Protein AF-A0A2A4LEX8-F1 (afdb_monomer)

Radius of gyration: 15.52 Å; Cα contacts (8 Å, |Δi|>4): 61; chains: 1; bounding box: 34×27×45 Å

Sequence (74 aa):
MHSVNDGGPAFPGDQDSGCKGGGSEGMTLRDWFAGQALLGMTTNVNNTGACLTDFALFAYEQADAMIAARGQHD

Nearest PDB structures (foldseek):
  7z1l-assembly1_O  TM=7.702E-01  e=9.737E+00  Saccharomyces cerevisiae W303

pLDDT: mean 81.05, std 15.86, range [39.38, 96.94]

Structure (mmCIF, N/CA/C/O backbone):
data_AF-A0A2A4LEX8-F1
#
_entry.id   AF-A0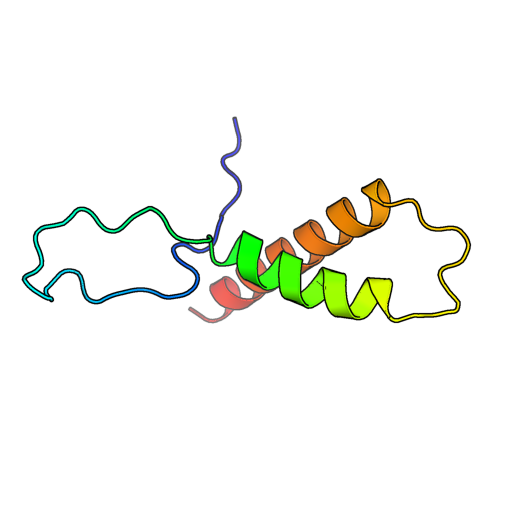A2A4LEX8-F1
#
loop_
_atom_site.group_PDB
_atom_site.id
_atom_site.type_symbol
_atom_site.label_atom_id
_atom_site.label_alt_id
_atom_site.label_comp_id
_atom_site.label_asym_id
_atom_site.label_entity_id
_atom_site.label_seq_id
_atom_site.pdbx_PDB_ins_code
_atom_site.Cartn_x
_atom_site.Cartn_y
_atom_site.Cartn_z
_atom_site.occupancy
_atom_site.B_iso_or_equiv
_atom_site.auth_seq_id
_atom_site.auth_comp_id
_atom_site.auth_asym_id
_atom_site.auth_atom_id
_atom_site.pdbx_PDB_model_num
ATOM 1 N N . MET A 1 1 ? -18.906 10.208 -7.807 1.00 39.38 1 MET A N 1
ATOM 2 C CA . MET A 1 1 ? -17.558 10.005 -7.243 1.00 39.38 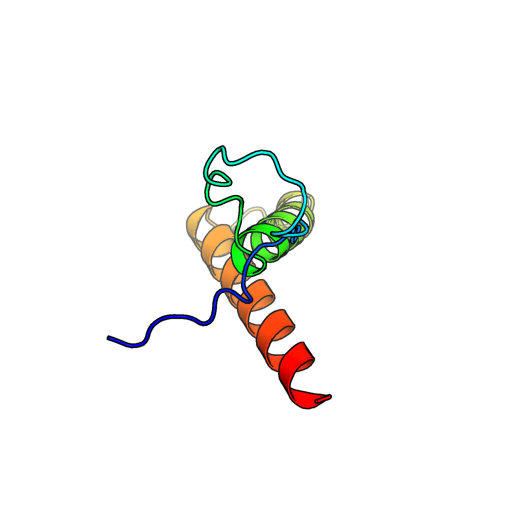1 MET A CA 1
ATOM 3 C C . MET A 1 1 ? -17.585 8.644 -6.578 1.00 39.38 1 MET A C 1
ATOM 5 O O . MET A 1 1 ? -18.327 8.491 -5.620 1.00 39.38 1 MET A O 1
ATOM 9 N N . HIS A 1 2 ? -16.927 7.638 -7.155 1.00 48.72 2 HIS A N 1
ATOM 10 C CA . HIS A 1 2 ? -16.771 6.352 -6.473 1.00 48.72 2 HIS A CA 1
ATOM 11 C C . HIS A 1 2 ? -15.669 6.545 -5.433 1.00 48.72 2 HIS A C 1
ATOM 13 O O . HIS A 1 2 ? -14.524 6.799 -5.802 1.00 48.72 2 HIS A O 1
ATOM 19 N N . SER A 1 3 ? -16.021 6.508 -4.152 1.00 63.50 3 SER A N 1
ATOM 20 C CA . SER A 1 3 ? -15.037 6.361 -3.085 1.00 63.50 3 SER A CA 1
ATOM 21 C C . SER A 1 3 ? -14.422 4.972 -3.219 1.00 63.50 3 SER A C 1
ATOM 23 O O . SER A 1 3 ? -15.148 3.976 -3.220 1.00 63.50 3 SER A O 1
ATOM 25 N N . VAL A 1 4 ? -13.104 4.905 -3.391 1.00 75.69 4 VAL A N 1
ATOM 26 C CA . VAL A 1 4 ? -12.382 3.630 -3.361 1.00 75.69 4 VAL A CA 1
ATOM 27 C C . VAL A 1 4 ? -12.492 3.060 -1.946 1.00 75.69 4 VAL A C 1
ATOM 29 O O . VAL A 1 4 ? -12.357 3.804 -0.979 1.00 75.69 4 VAL A O 1
ATOM 32 N N . ASN A 1 5 ? -12.782 1.763 -1.829 1.00 87.19 5 ASN A N 1
ATOM 33 C CA . ASN A 1 5 ? -12.789 1.073 -0.543 1.00 87.19 5 ASN A CA 1
ATOM 34 C C . ASN A 1 5 ? -11.347 0.964 -0.030 1.00 87.19 5 ASN A C 1
ATOM 36 O O . ASN A 1 5 ? -10.540 0.240 -0.606 1.00 87.19 5 ASN A O 1
ATOM 40 N N . ASP A 1 6 ? -11.032 1.691 1.035 1.00 89.38 6 ASP A N 1
ATOM 41 C CA . ASP A 1 6 ? -9.693 1.749 1.622 1.00 89.38 6 ASP A CA 1
ATOM 42 C C . ASP A 1 6 ? -9.420 0.631 2.649 1.00 89.38 6 ASP A C 1
ATOM 44 O O . ASP A 1 6 ? -8.287 0.459 3.105 1.00 89.38 6 ASP A O 1
ATOM 48 N N . GLY A 1 7 ? -10.446 -0.162 2.983 1.00 90.06 7 GLY A N 1
ATOM 49 C CA . GLY A 1 7 ? -10.367 -1.265 3.935 1.00 90.06 7 GLY A CA 1
ATOM 50 C C . GLY A 1 7 ? -10.234 -0.838 5.403 1.00 90.06 7 GLY A C 1
ATOM 51 O O . GLY A 1 7 ? -9.983 -1.703 6.246 1.00 90.06 7 GLY A O 1
ATOM 52 N N . GLY A 1 8 ? -10.413 0.451 5.720 1.00 90.19 8 GLY A N 1
ATOM 53 C CA . GLY A 1 8 ? -10.267 1.007 7.067 1.00 90.19 8 GLY A CA 1
ATOM 54 C C . GLY A 1 8 ? -8.807 1.159 7.523 1.00 90.19 8 GLY A C 1
ATOM 55 O O . GLY A 1 8 ? -7.889 1.080 6.708 1.00 90.19 8 GLY A O 1
ATOM 56 N N . PRO A 1 9 ? -8.551 1.389 8.825 1.00 89.50 9 PRO A N 1
ATOM 57 C CA . PRO A 1 9 ? -7.193 1.544 9.352 1.00 89.50 9 PRO A CA 1
ATOM 58 C C . PRO A 1 9 ? -6.356 0.265 9.189 1.00 89.50 9 PRO A C 1
ATOM 60 O O . PRO A 1 9 ? -6.810 -0.818 9.556 1.00 89.50 9 PRO A O 1
ATOM 63 N N . ALA A 1 10 ? -5.108 0.384 8.721 1.00 92.25 10 ALA A N 1
ATOM 64 C CA . ALA A 1 10 ? -4.191 -0.757 8.591 1.00 92.25 10 ALA A CA 1
ATOM 65 C C . ALA A 1 10 ? -3.901 -1.445 9.935 1.00 92.25 10 ALA A C 1
ATOM 67 O O . ALA A 1 10 ? -3.749 -2.664 10.003 1.00 92.25 10 ALA A O 1
ATOM 68 N N . PHE A 1 11 ? -3.850 -0.653 11.009 1.00 87.69 11 PHE A N 1
ATOM 69 C CA . PHE A 1 11 ? -3.637 -1.112 12.378 1.00 87.69 11 PHE A CA 1
ATOM 70 C C . PHE A 1 11 ? -4.735 -0.525 13.271 1.00 87.69 11 PHE A C 1
ATOM 72 O O . PHE A 1 11 ? -4.546 0.552 13.842 1.00 87.69 11 PHE A O 1
ATOM 79 N N . PRO A 1 12 ? -5.911 -1.172 13.347 1.00 80.12 12 PRO A N 1
ATOM 80 C CA . PRO A 1 12 ? -7.014 -0.686 14.165 1.00 80.12 12 PRO A CA 1
ATOM 81 C C . PRO A 1 12 ? -6.597 -0.615 15.638 1.00 80.12 12 PRO A C 1
ATOM 83 O O . PRO A 1 12 ? -6.138 -1.605 16.204 1.00 80.12 12 PRO A O 1
ATOM 86 N N . GLY A 1 13 ? -6.737 0.561 16.248 1.00 70.94 13 GLY A N 1
ATOM 87 C CA . GLY A 1 13 ? -6.615 0.726 17.694 1.00 70.94 13 GLY A CA 1
ATOM 88 C C . GLY A 1 13 ? -7.973 0.572 18.375 1.00 70.94 13 GLY A C 1
ATOM 89 O O . GLY A 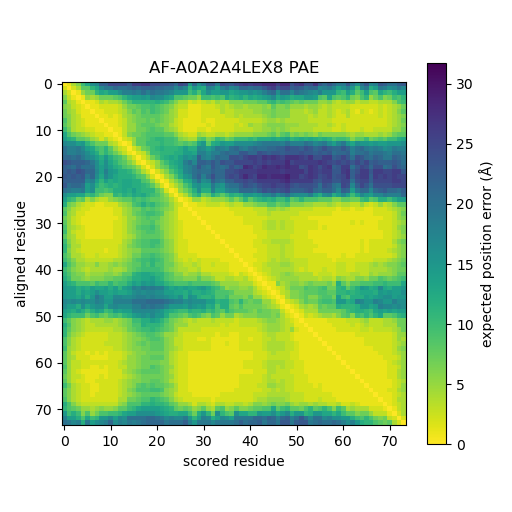1 13 ? -9.000 0.926 17.792 1.00 70.94 13 GLY A O 1
ATOM 90 N N . ASP A 1 14 ? -7.982 0.091 19.618 1.00 65.06 14 ASP A N 1
ATOM 91 C CA . ASP A 1 14 ? -9.191 0.099 20.442 1.00 65.06 14 ASP A CA 1
ATOM 92 C C . ASP A 1 14 ? -9.605 1.545 20.726 1.00 65.06 14 ASP A C 1
ATOM 94 O O . ASP A 1 14 ? -8.886 2.295 21.394 1.00 65.06 14 ASP A O 1
ATOM 98 N N . GLN A 1 15 ? -10.795 1.925 20.254 1.00 58.38 15 GLN A N 1
ATOM 99 C CA . GLN A 1 15 ? -11.394 3.244 20.503 1.00 58.38 15 GLN A CA 1
ATOM 100 C C . GLN A 1 15 ? -11.595 3.530 22.008 1.00 58.38 15 GLN A C 1
ATOM 102 O O . GLN A 1 15 ? -11.739 4.688 22.395 1.00 58.38 15 GLN A O 1
ATOM 107 N N . ASP A 1 16 ? -11.568 2.487 22.847 1.00 57.34 16 ASP A N 1
ATOM 108 C CA . ASP A 1 16 ? -11.762 2.531 24.304 1.00 57.34 16 ASP A CA 1
ATOM 109 C C . ASP A 1 16 ? -10.471 2.701 25.118 1.00 57.34 16 ASP A C 1
ATOM 111 O O . ASP A 1 16 ? -10.507 2.828 26.347 1.00 57.34 16 ASP A O 1
ATOM 115 N N . SER A 1 17 ? -9.310 2.746 24.464 1.00 56.31 17 SER A N 1
ATOM 116 C CA . SER A 1 17 ? -8.088 3.169 25.140 1.00 56.31 17 SER A CA 1
ATOM 117 C C . SER A 1 17 ? -8.214 4.668 25.438 1.00 56.31 17 SER A C 1
ATOM 119 O O . SER A 1 17 ? -7.972 5.496 24.573 1.00 56.31 17 SER A O 1
ATOM 121 N N . GLY A 1 18 ? -8.666 5.012 26.656 1.00 54.06 18 GLY A N 1
ATOM 122 C CA . GLY A 1 18 ? -9.117 6.335 27.142 1.00 54.06 18 GLY A CA 1
ATOM 123 C C . GLY A 1 18 ? -8.199 7.556 26.941 1.00 54.06 18 GLY A C 1
ATOM 124 O O . GLY A 1 18 ? -8.456 8.631 27.486 1.00 54.06 18 GLY A O 1
ATOM 125 N N . CYS A 1 19 ? -7.153 7.430 26.137 1.00 55.56 19 CYS A N 1
ATOM 126 C CA . CYS A 1 19 ? -6.485 8.503 25.431 1.00 55.56 19 CYS A CA 1
ATOM 127 C C . CYS A 1 19 ? -7.471 9.182 24.462 1.00 55.56 19 CYS A C 1
ATOM 129 O O . CYS A 1 19 ? -7.527 8.871 23.277 1.00 55.56 19 CYS A O 1
ATOM 131 N N . LYS A 1 20 ? -8.219 10.181 24.947 1.00 52.12 20 LYS A N 1
ATOM 132 C CA . LYS A 1 20 ? -8.986 11.137 24.120 1.00 52.12 20 LYS A CA 1
ATOM 133 C C . LYS A 1 20 ? -8.079 12.071 23.294 1.00 52.12 20 LYS A C 1
ATOM 135 O O . LYS A 1 20 ? -8.318 13.273 23.219 1.00 52.12 20 LYS A O 1
ATOM 140 N N . GLY A 1 21 ? -7.001 11.550 22.723 1.00 50.28 21 GLY A N 1
ATOM 141 C CA . GLY A 1 21 ? -6.235 12.212 21.679 1.00 50.28 21 GLY A CA 1
ATOM 142 C C . GLY A 1 21 ? -6.685 11.586 20.377 1.00 50.28 21 GLY A C 1
ATOM 143 O O . GLY A 1 21 ? -6.413 10.408 20.176 1.00 50.28 21 GLY A O 1
ATOM 144 N N . GLY A 1 22 ? -7.434 12.336 19.563 1.00 52.78 22 GLY A N 1
ATOM 145 C CA . GLY A 1 22 ? -7.951 11.871 18.278 1.00 52.78 22 GLY A CA 1
ATOM 146 C C . GLY A 1 22 ? -6.872 11.091 17.545 1.00 52.78 22 GLY A C 1
ATOM 147 O O . GLY A 1 22 ? -5.814 11.651 17.256 1.00 52.78 22 GLY A O 1
ATOM 148 N N . GLY A 1 23 ? -7.110 9.789 17.361 1.00 55.81 23 GLY A N 1
ATOM 149 C CA . GLY A 1 23 ? -6.171 8.915 16.683 1.00 55.81 23 GLY A CA 1
ATOM 150 C C . GLY A 1 23 ? -5.877 9.546 15.339 1.00 55.81 23 GLY A C 1
ATOM 151 O O . GLY A 1 23 ? -6.792 9.702 14.533 1.00 55.81 23 GLY A O 1
ATOM 152 N N . SER A 1 24 ? -4.638 9.997 15.147 1.00 57.59 24 SER A N 1
ATOM 153 C CA . SER A 1 24 ? -4.157 10.444 13.848 1.00 57.59 24 SER A CA 1
ATOM 154 C C . SER A 1 24 ? -4.609 9.395 12.844 1.00 57.59 24 SER A C 1
ATOM 156 O O . SER A 1 24 ? -4.354 8.213 13.087 1.00 57.59 24 SER A O 1
ATOM 158 N N . GLU A 1 25 ? -5.325 9.797 11.792 1.00 65.88 25 GLU A N 1
ATOM 159 C CA . GLU A 1 25 ? -5.700 8.894 10.706 1.00 65.88 25 GLU A CA 1
ATOM 160 C C . GLU A 1 25 ? -4.403 8.238 10.222 1.00 65.88 25 GLU A C 1
ATOM 162 O O . GLU A 1 25 ? -3.551 8.876 9.604 1.00 65.88 25 GLU A O 1
ATOM 167 N N . GLY A 1 26 ? -4.166 7.002 10.668 1.00 77.50 26 GLY A N 1
ATOM 168 C CA . GLY A 1 26 ? -2.992 6.238 10.287 1.00 77.50 26 GLY A CA 1
ATOM 169 C C . GLY A 1 26 ? -3.078 5.878 8.808 1.00 77.50 26 GLY A C 1
ATOM 170 O O . GLY A 1 26 ? -3.947 6.343 8.076 1.00 77.50 26 GLY A O 1
ATOM 171 N N . MET A 1 27 ? -2.200 4.992 8.352 1.00 89.62 27 MET A N 1
ATOM 172 C CA . MET A 1 27 ? -2.349 4.450 7.001 1.00 89.62 27 MET A CA 1
ATOM 173 C C . MET A 1 27 ? -3.649 3.651 6.881 1.00 89.62 27 MET A C 1
ATOM 175 O O . MET A 1 27 ? -4.024 2.918 7.806 1.00 89.62 27 MET A O 1
ATOM 179 N N . THR A 1 28 ? -4.300 3.749 5.724 1.00 92.75 28 THR A N 1
ATOM 180 C CA . THR A 1 28 ? -5.390 2.835 5.377 1.00 92.75 28 THR A CA 1
ATOM 181 C C . THR A 1 28 ? -4.835 1.435 5.107 1.00 92.75 28 THR A C 1
ATOM 183 O O . THR A 1 28 ? -3.649 1.264 4.800 1.00 92.75 28 THR A O 1
ATOM 186 N N . LEU A 1 29 ? -5.675 0.405 5.211 1.00 93.50 29 LEU A N 1
ATOM 187 C CA . LEU A 1 29 ? -5.297 -0.968 4.879 1.00 93.50 29 LEU A CA 1
ATOM 188 C C . LEU A 1 29 ? -4.855 -1.069 3.413 1.00 93.50 29 LEU A C 1
ATOM 190 O O . LEU A 1 29 ? -3.904 -1.787 3.100 1.00 93.50 29 LEU A O 1
ATOM 194 N N . ARG A 1 30 ? -5.495 -0.289 2.536 1.00 95.44 30 ARG A N 1
ATOM 195 C CA . ARG A 1 30 ? -5.107 -0.116 1.136 1.00 95.44 30 ARG A CA 1
ATOM 196 C C . ARG A 1 30 ? -3.681 0.412 0.989 1.00 95.44 30 ARG A C 1
ATOM 198 O O . ARG A 1 30 ? -2.894 -0.198 0.268 1.00 95.44 30 ARG A O 1
ATOM 205 N N . ASP A 1 31 ? -3.329 1.493 1.686 1.00 94.94 31 ASP A N 1
ATOM 206 C CA . ASP A 1 31 ? -1.975 2.069 1.632 1.00 94.94 31 ASP A CA 1
ATOM 207 C C . ASP A 1 31 ? -0.929 1.081 2.157 1.00 94.94 31 ASP A C 1
ATOM 209 O O . ASP A 1 31 ? 0.165 0.953 1.601 1.00 94.94 31 ASP A O 1
ATOM 213 N N . TRP A 1 32 ? -1.278 0.335 3.207 1.00 95.31 32 TRP A N 1
ATOM 214 C CA . TRP A 1 32 ? -0.390 -0.671 3.772 1.00 95.31 32 TRP A CA 1
ATOM 215 C C . TRP A 1 32 ? -0.120 -1.818 2.791 1.00 95.31 32 TRP A C 1
ATOM 217 O O . TRP A 1 32 ? 1.044 -2.144 2.546 1.00 95.31 32 TRP A O 1
ATOM 227 N N . PHE A 1 33 ? -1.161 -2.388 2.174 1.00 96.44 33 PHE A N 1
ATOM 228 C CA . PHE A 1 33 ? -0.996 -3.420 1.147 1.00 96.44 33 PHE A CA 1
ATOM 229 C C . PHE A 1 33 ? -0.231 -2.910 -0.074 1.00 96.44 33 PHE A C 1
ATOM 231 O O . PHE A 1 33 ? 0.659 -3.610 -0.561 1.00 96.44 33 PHE A O 1
ATOM 238 N N . ALA A 1 34 ? -0.516 -1.690 -0.534 1.00 96.94 34 ALA A N 1
ATOM 239 C CA . ALA A 1 34 ? 0.197 -1.091 -1.656 1.00 96.94 34 ALA A CA 1
ATOM 240 C C . ALA A 1 34 ? 1.700 -0.964 -1.351 1.00 96.94 34 ALA A C 1
ATOM 242 O O . ALA A 1 34 ? 2.535 -1.335 -2.175 1.00 96.94 34 ALA A O 1
ATOM 243 N N . GLY A 1 35 ? 2.066 -0.542 -0.136 1.00 94.94 35 GLY A N 1
ATOM 244 C CA . GLY A 1 35 ? 3.462 -0.506 0.305 1.00 94.94 35 GLY A CA 1
ATOM 245 C C . GLY A 1 35 ? 4.139 -1.883 0.281 1.00 94.94 35 GLY A C 1
ATOM 246 O O . GLY A 1 35 ? 5.261 -2.007 -0.211 1.00 94.94 35 GLY A O 1
ATOM 247 N N . GLN A 1 36 ? 3.456 -2.932 0.752 1.00 95.69 36 GLN A N 1
ATOM 248 C CA . GLN A 1 36 ? 3.985 -4.303 0.697 1.00 95.69 36 GLN A CA 1
ATOM 249 C C . GLN A 1 36 ? 4.173 -4.788 -0.750 1.00 95.69 36 GLN A C 1
ATOM 251 O O . GLN A 1 36 ? 5.209 -5.366 -1.083 1.00 95.69 36 GLN A O 1
ATOM 256 N N . ALA A 1 37 ? 3.203 -4.515 -1.625 1.00 94.94 37 ALA A N 1
ATOM 257 C CA . ALA A 1 37 ? 3.261 -4.884 -3.036 1.00 94.94 37 ALA A CA 1
ATOM 258 C C . ALA A 1 37 ? 4.416 -4.169 -3.761 1.00 94.94 37 ALA A C 1
ATOM 260 O O . ALA A 1 37 ? 5.193 -4.802 -4.481 1.00 94.94 37 ALA A O 1
ATOM 261 N N . LEU A 1 38 ? 4.594 -2.869 -3.501 1.00 94.38 38 LEU A N 1
ATOM 262 C CA . LEU A 1 38 ? 5.664 -2.056 -4.077 1.00 94.38 38 LEU A CA 1
ATOM 263 C C . LEU A 1 38 ? 7.064 -2.597 -3.736 1.00 94.38 38 LEU A C 1
ATOM 265 O O . LEU A 1 38 ? 7.940 -2.629 -4.606 1.00 94.38 38 LEU A O 1
ATOM 269 N N . LEU A 1 39 ? 7.282 -3.067 -2.502 1.00 91.50 39 LEU A N 1
ATOM 270 C CA . LEU A 1 39 ? 8.555 -3.678 -2.091 1.00 91.50 39 LEU A CA 1
ATOM 271 C C . LEU A 1 39 ? 8.893 -4.923 -2.929 1.00 91.50 39 LEU A C 1
ATOM 273 O O . LEU A 1 39 ? 10.031 -5.092 -3.372 1.00 91.50 39 LEU A O 1
ATOM 277 N N . GLY A 1 40 ? 7.906 -5.778 -3.202 1.00 88.44 40 GLY A N 1
ATOM 278 C CA . GLY A 1 40 ? 8.098 -6.954 -4.057 1.00 88.44 40 GLY A CA 1
ATOM 279 C C . GLY A 1 40 ? 8.408 -6.593 -5.514 1.00 88.44 40 GLY A C 1
ATOM 280 O O . GLY A 1 40 ? 9.242 -7.230 -6.152 1.00 88.44 40 GLY A O 1
ATOM 281 N N . MET A 1 41 ? 7.781 -5.540 -6.043 1.00 88.12 41 MET A N 1
ATOM 282 C CA . MET A 1 41 ? 7.950 -5.138 -7.445 1.00 88.12 41 MET A CA 1
ATOM 283 C C . MET A 1 41 ? 9.297 -4.455 -7.717 1.00 88.12 41 MET A C 1
ATOM 285 O O . MET A 1 41 ? 9.901 -4.665 -8.772 1.00 88.12 41 MET A O 1
ATOM 289 N N . THR A 1 42 ? 9.775 -3.650 -6.764 1.00 85.06 42 THR A N 1
ATOM 290 C CA . THR A 1 42 ? 11.007 -2.847 -6.894 1.00 85.06 42 THR A CA 1
ATOM 291 C C . TH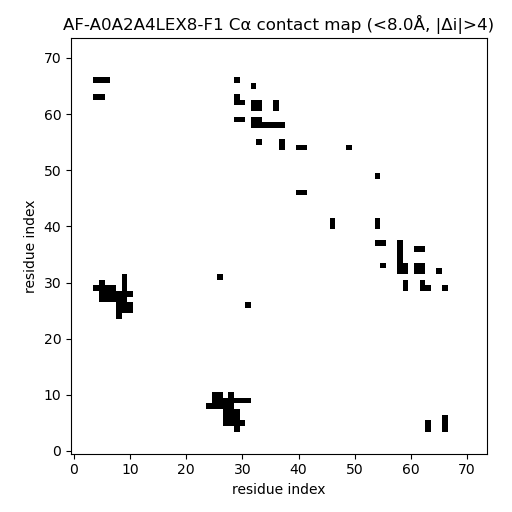R A 1 42 ? 12.292 -3.632 -6.646 1.00 85.06 42 THR A C 1
ATOM 293 O O . THR A 1 42 ? 13.364 -3.203 -7.063 1.00 85.06 42 THR A O 1
ATOM 296 N N . THR A 1 43 ? 12.205 -4.802 -6.012 1.00 85.62 43 THR A N 1
ATOM 297 C CA . THR A 1 43 ? 13.363 -5.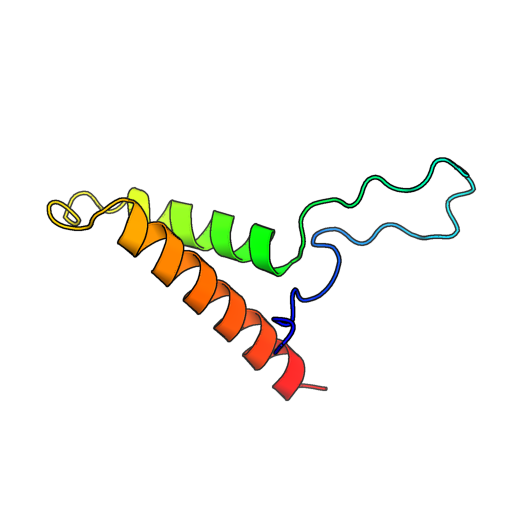679 -5.767 1.00 85.62 43 THR A CA 1
ATOM 298 C C . THR A 1 43 ? 13.710 -6.575 -6.961 1.00 85.62 43 THR A C 1
ATOM 300 O O . THR A 1 43 ? 14.767 -7.209 -6.976 1.00 85.62 43 THR A O 1
ATOM 303 N N . ASN A 1 44 ? 12.865 -6.613 -7.996 1.00 81.12 44 ASN A N 1
ATOM 304 C CA . ASN A 1 44 ? 13.122 -7.389 -9.202 1.00 81.12 44 ASN A CA 1
ATOM 305 C C . ASN A 1 44 ? 14.095 -6.656 -10.144 1.00 81.12 44 ASN A C 1
ATOM 307 O O . ASN A 1 44 ? 13.715 -5.737 -10.867 1.00 81.12 44 ASN A O 1
ATOM 311 N N . VAL A 1 45 ? 15.344 -7.125 -10.191 1.00 72.75 45 VAL A N 1
ATOM 312 C CA . VAL A 1 45 ? 16.424 -6.567 -11.031 1.00 72.75 45 VAL A CA 1
ATOM 313 C C . VAL A 1 45 ? 16.160 -6.641 -12.541 1.00 72.75 45 VAL A C 1
ATOM 315 O O . VAL A 1 45 ? 16.833 -5.958 -13.308 1.00 72.75 45 VAL A O 1
ATOM 318 N N . ASN A 1 46 ? 15.181 -7.439 -12.980 1.00 80.44 46 ASN A N 1
ATOM 319 C CA . ASN A 1 46 ? 14.789 -7.541 -14.386 1.00 80.44 46 ASN A CA 1
ATOM 320 C C . ASN A 1 46 ? 13.725 -6.506 -14.793 1.00 80.44 46 ASN A C 1
ATOM 322 O O . ASN A 1 46 ? 13.409 -6.406 -15.977 1.00 80.44 46 ASN A O 1
ATOM 326 N N . ASN A 1 47 ? 13.191 -5.710 -13.857 1.00 75.12 47 ASN A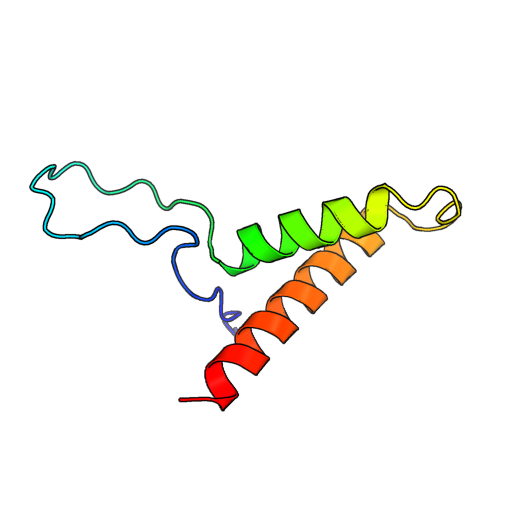 N 1
ATOM 327 C CA . ASN A 1 47 ? 12.234 -4.636 -14.150 1.00 75.12 47 ASN A CA 1
ATOM 328 C C . ASN A 1 47 ? 12.932 -3.363 -14.664 1.00 75.12 47 ASN A C 1
ATOM 330 O O . ASN A 1 47 ? 12.741 -2.266 -14.148 1.00 75.12 47 ASN A O 1
ATOM 334 N N . THR A 1 48 ? 13.751 -3.494 -15.705 1.00 71.25 48 THR A N 1
ATOM 335 C CA . THR A 1 48 ? 14.574 -2.401 -16.253 1.00 71.25 48 THR A CA 1
ATOM 336 C C . THR A 1 48 ? 13.801 -1.400 -17.120 1.00 71.25 48 THR A C 1
ATOM 338 O O . THR A 1 48 ? 14.373 -0.397 -17.539 1.00 71.25 48 THR A O 1
ATOM 341 N N . GLY A 1 49 ? 12.514 -1.651 -17.386 1.00 73.06 49 GLY A N 1
ATOM 342 C CA . GLY A 1 49 ? 11.673 -0.821 -18.258 1.00 73.06 49 GLY A CA 1
ATOM 343 C C . GLY A 1 49 ? 10.390 -0.272 -17.627 1.00 73.06 49 GLY A C 1
ATOM 344 O O . GLY A 1 49 ? 9.659 0.432 -18.316 1.00 73.06 49 GLY A O 1
ATOM 345 N N . ALA A 1 50 ? 10.095 -0.582 -16.361 1.00 76.88 50 ALA A N 1
ATOM 346 C CA . ALA A 1 50 ? 8.890 -0.090 -15.690 1.00 76.88 50 ALA A CA 1
ATOM 347 C C . ALA A 1 50 ? 9.110 1.325 -15.128 1.00 76.88 50 ALA A C 1
ATOM 349 O O . ALA A 1 50 ? 10.129 1.598 -14.488 1.00 76.88 50 ALA A O 1
ATOM 350 N N . CYS A 1 51 ? 8.155 2.229 -15.349 1.00 83.06 51 CYS A N 1
ATOM 351 C CA . CYS A 1 51 ? 8.184 3.566 -14.766 1.00 83.06 51 CYS A CA 1
ATOM 352 C C . CYS A 1 51 ? 7.729 3.517 -13.296 1.00 83.06 51 CYS A C 1
ATOM 354 O O . CYS A 1 51 ? 6.915 2.678 -12.912 1.00 83.06 51 CYS A O 1
ATOM 356 N N . LEU A 1 52 ? 8.185 4.463 -12.463 1.00 86.38 52 LEU A N 1
ATOM 357 C CA . LEU A 1 52 ? 7.706 4.613 -11.077 1.00 86.38 52 LEU A CA 1
ATOM 358 C C . LEU A 1 52 ? 6.176 4.737 -10.997 1.00 86.38 52 LEU A C 1
ATOM 360 O O . LEU A 1 52 ? 5.563 4.268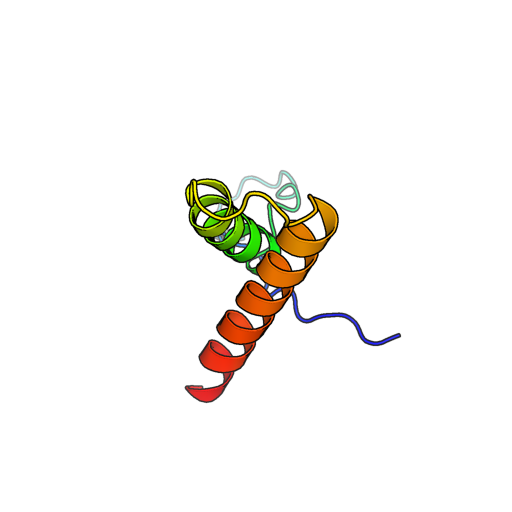 -10.039 1.00 86.38 52 LEU A O 1
ATOM 364 N N . THR A 1 53 ? 5.562 5.339 -12.017 1.00 90.88 53 THR A N 1
ATOM 365 C CA . THR A 1 53 ? 4.106 5.450 -12.139 1.00 90.88 53 THR A CA 1
ATOM 366 C C . THR A 1 53 ? 3.433 4.086 -12.296 1.00 90.88 53 THR A C 1
ATOM 368 O O . THR A 1 53 ? 2.389 3.869 -11.686 1.00 90.88 53 THR A O 1
ATOM 371 N N . ASP A 1 54 ? 4.040 3.156 -13.038 1.00 90.69 54 ASP A N 1
ATOM 372 C CA . ASP A 1 54 ? 3.490 1.810 -13.241 1.00 90.69 54 ASP A CA 1
ATOM 373 C C . ASP A 1 54 ? 3.527 1.016 -11.934 1.00 90.69 54 ASP A C 1
ATOM 375 O O . ASP A 1 54 ? 2.548 0.378 -11.559 1.00 90.69 54 ASP A O 1
ATOM 379 N N . PHE A 1 55 ? 4.625 1.119 -11.181 1.00 92.00 55 PHE A N 1
ATOM 380 C CA . PHE A 1 55 ? 4.729 0.472 -9.874 1.00 92.00 55 PHE A CA 1
ATOM 381 C C . PHE A 1 55 ? 3.695 0.986 -8.877 1.00 92.00 55 PHE A C 1
ATOM 383 O O . PHE A 1 55 ? 3.108 0.191 -8.148 1.00 92.00 55 PHE A O 1
ATOM 390 N N . ALA A 1 56 ? 3.455 2.298 -8.848 1.00 93.88 56 ALA A N 1
ATOM 391 C CA . ALA A 1 56 ? 2.417 2.866 -7.999 1.00 93.88 56 ALA A CA 1
ATOM 392 C C . ALA A 1 56 ? 1.028 2.342 -8.397 1.00 93.88 56 ALA A C 1
ATOM 394 O O . ALA A 1 56 ? 0.265 1.926 -7.527 1.00 93.88 56 ALA A O 1
ATOM 395 N N . LEU A 1 57 ? 0.721 2.315 -9.699 1.00 94.19 57 LEU A N 1
ATOM 396 C CA . LEU A 1 57 ? -0.549 1.799 -10.210 1.00 94.19 57 LEU A CA 1
ATOM 397 C C . LEU A 1 57 ? -0.752 0.329 -9.816 1.00 94.19 57 LEU A C 1
ATOM 399 O O . LEU A 1 57 ? -1.735 0.009 -9.151 1.00 94.19 57 LEU A O 1
ATOM 403 N N . PHE A 1 58 ? 0.203 -0.542 -10.147 1.00 93.44 58 PHE A N 1
ATOM 404 C CA . PHE A 1 58 ? 0.104 -1.974 -9.859 1.00 93.44 58 PHE A CA 1
ATOM 405 C C . PHE A 1 58 ? 0.055 -2.273 -8.360 1.00 93.44 58 PHE A C 1
ATOM 407 O O . PHE A 1 58 ? -0.643 -3.193 -7.938 1.00 93.44 58 PHE A O 1
ATOM 414 N N . ALA A 1 59 ? 0.762 -1.498 -7.534 1.00 96.31 59 ALA A N 1
ATOM 415 C CA . ALA A 1 59 ? 0.705 -1.644 -6.085 1.00 96.31 59 ALA A CA 1
ATOM 416 C C . ALA A 1 59 ? -0.707 -1.382 -5.538 1.00 96.31 59 ALA A C 1
ATOM 418 O O . ALA A 1 59 ? -1.202 -2.161 -4.720 1.00 96.31 59 ALA A O 1
ATOM 419 N N . TYR A 1 60 ? -1.378 -0.328 -6.012 1.00 96.38 60 TYR A N 1
ATOM 420 C CA . TYR A 1 60 ? -2.753 -0.035 -5.604 1.00 96.38 60 TYR A CA 1
ATOM 421 C C . TYR A 1 60 ? -3.766 -1.026 -6.183 1.00 96.38 60 TYR A C 1
ATOM 423 O O . TYR A 1 60 ? -4.666 -1.438 -5.458 1.00 96.38 60 TYR A O 1
ATOM 431 N N . GLU A 1 61 ? -3.604 -1.474 -7.430 1.00 95.81 61 GLU A N 1
ATOM 432 C CA . GLU A 1 61 ? -4.459 -2.524 -8.005 1.00 95.81 61 GLU A CA 1
ATOM 433 C C . GLU A 1 61 ? -4.349 -3.835 -7.215 1.00 95.81 61 GLU A C 1
ATOM 435 O O . GLU A 1 61 ? -5.356 -4.486 -6.924 1.00 95.81 61 GLU A O 1
ATOM 440 N N . GLN A 1 62 ? -3.132 -4.202 -6.802 1.00 96.81 62 GLN A N 1
ATOM 441 C CA . GLN A 1 62 ? -2.910 -5.370 -5.959 1.00 96.81 62 GLN A CA 1
ATOM 442 C C . GLN A 1 62 ? -3.582 -5.213 -4.588 1.00 96.81 62 GLN A C 1
ATOM 444 O O . GLN A 1 62 ? -4.194 -6.170 -4.108 1.00 96.81 62 GLN A O 1
ATOM 449 N N . ALA A 1 63 ? -3.502 -4.027 -3.976 1.00 96.88 63 ALA A N 1
ATOM 450 C CA . ALA A 1 63 ? -4.166 -3.723 -2.711 1.00 96.88 63 ALA A CA 1
ATOM 451 C C . ALA A 1 63 ? -5.698 -3.809 -2.823 1.00 96.88 63 ALA A C 1
ATOM 453 O O . ALA A 1 63 ? -6.344 -4.445 -1.987 1.00 96.88 63 ALA A O 1
ATOM 454 N N . ASP A 1 64 ? -6.269 -3.240 -3.887 1.00 95.44 64 ASP A N 1
ATOM 455 C CA . ASP A 1 64 ? -7.708 -3.265 -4.155 1.00 95.44 64 ASP A CA 1
ATOM 456 C C . ASP A 1 64 ? -8.206 -4.713 -4.338 1.00 95.44 64 ASP A C 1
ATOM 458 O O . 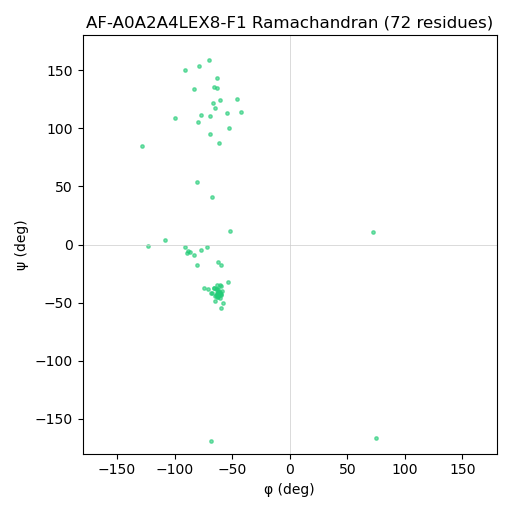ASP A 1 64 ? -9.233 -5.100 -3.772 1.00 95.44 64 ASP A O 1
ATOM 462 N N . ALA A 1 65 ? -7.435 -5.557 -5.035 1.00 95.75 65 ALA A N 1
ATOM 463 C CA . ALA A 1 65 ? -7.736 -6.981 -5.187 1.00 95.75 65 ALA A CA 1
ATOM 464 C C . ALA A 1 65 ? -7.717 -7.747 -3.849 1.00 95.75 65 ALA A C 1
ATOM 466 O O . ALA A 1 65 ? -8.568 -8.608 -3.621 1.00 95.75 65 ALA A O 1
ATOM 467 N N . MET A 1 66 ? -6.786 -7.428 -2.943 1.00 95.81 66 MET A N 1
ATOM 468 C CA . MET A 1 66 ? -6.711 -8.057 -1.616 1.00 95.81 66 MET A CA 1
ATOM 469 C C . MET A 1 66 ? -7.908 -7.683 -0.734 1.00 95.81 66 MET A C 1
ATOM 471 O O . MET A 1 66 ? -8.473 -8.547 -0.062 1.00 95.81 66 MET A O 1
ATOM 475 N N . ILE A 1 67 ? -8.332 -6.415 -0.763 1.00 94.88 67 ILE A N 1
ATOM 476 C CA . ILE A 1 67 ? -9.524 -5.948 -0.040 1.00 94.88 67 ILE A CA 1
ATOM 477 C C . ILE A 1 67 ? -10.786 -6.611 -0.603 1.00 94.88 67 ILE A C 1
ATOM 479 O O . ILE A 1 67 ? -11.618 -7.102 0.162 1.00 94.88 67 ILE A O 1
ATOM 483 N N . ALA A 1 68 ? -10.913 -6.682 -1.931 1.00 92.94 68 ALA A N 1
ATOM 484 C CA . ALA A 1 68 ? -12.045 -7.334 -2.581 1.00 92.94 68 ALA A CA 1
ATOM 485 C C . ALA A 1 68 ? -12.123 -8.834 -2.254 1.00 92.94 68 ALA A C 1
ATOM 487 O O . ALA A 1 68 ? -13.215 -9.343 -2.016 1.00 92.94 68 ALA A O 1
ATOM 488 N N . ALA A 1 69 ? -10.988 -9.539 -2.218 1.00 94.69 69 ALA A N 1
ATOM 489 C CA . ALA A 1 69 ? -10.936 -10.953 -1.848 1.00 94.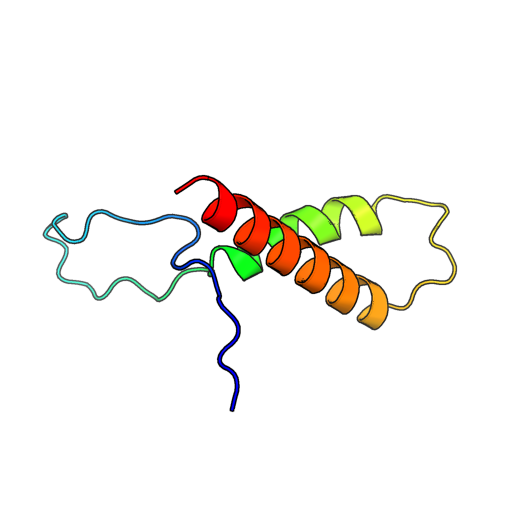69 69 ALA A CA 1
ATOM 490 C C . ALA A 1 69 ? -11.328 -11.186 -0.380 1.00 94.69 69 ALA A C 1
ATOM 492 O O . ALA A 1 69 ? -12.025 -12.151 -0.076 1.00 94.69 69 ALA A O 1
ATOM 493 N N . ARG A 1 70 ? -10.935 -10.283 0.528 1.00 88.44 70 ARG A N 1
ATOM 494 C CA . ARG A 1 70 ? -11.313 -10.352 1.946 1.00 88.44 70 ARG A CA 1
ATOM 495 C C . ARG A 1 70 ? -12.831 -10.293 2.137 1.00 88.44 70 ARG A C 1
ATOM 497 O O . ARG A 1 70 ? -13.371 -11.120 2.859 1.00 88.44 70 ARG A O 1
ATOM 504 N N . GLY A 1 71 ? -13.508 -9.367 1.458 1.00 83.00 71 GLY A N 1
ATOM 505 C CA . GLY A 1 71 ? -14.963 -9.196 1.565 1.00 83.00 71 GLY A CA 1
ATOM 506 C C . GLY A 1 71 ? -15.806 -10.298 0.907 1.00 83.00 71 GLY A C 1
ATOM 507 O O . GLY A 1 71 ? -17.026 -10.225 0.965 1.00 83.00 71 GLY A O 1
ATOM 508 N N . GLN A 1 72 ? -15.193 -11.295 0.255 1.00 74.06 72 GLN A N 1
ATOM 509 C CA . GLN A 1 72 ? -15.900 -12.442 -0.341 1.00 74.06 72 GLN A CA 1
ATOM 510 C C . GLN A 1 72 ? -16.075 -13.624 0.628 1.00 74.06 72 GLN A C 1
ATOM 512 O O . GLN A 1 72 ? -16.736 -14.598 0.273 1.00 74.06 72 GLN A O 1
ATOM 517 N N . HIS A 1 73 ? -15.470 -13.566 1.819 1.00 58.56 73 HIS A N 1
ATOM 518 C CA . HIS A 1 73 ? -15.512 -14.632 2.830 1.00 58.56 73 HIS A CA 1
ATOM 519 C C . HIS A 1 73 ? -16.381 -14.298 4.059 1.00 58.56 73 HIS A C 1
ATOM 521 O O . HIS A 1 73 ? -16.434 -15.113 4.983 1.00 58.56 73 HIS A O 1
ATOM 527 N N . ASP A 1 74 ? -17.053 -13.145 4.050 1.00 49.62 74 ASP A N 1
ATOM 528 C CA . ASP A 1 74 ? -18.014 -12.694 5.070 1.00 49.62 74 ASP A CA 1
ATOM 529 C C . ASP A 1 74 ? -19.463 -12.939 4.605 1.00 49.62 74 ASP A C 1
ATOM 531 O O . ASP A 1 74 ? -20.311 -13.288 5.460 1.00 49.62 74 ASP A O 1
#

Foldseek 3Di:
DDDQCLQAQLDDDDPPPPPPPPPDRHHGVLRVQLVVQLVVVVPDPPPPPDDPVNSSVVSSVRSSVVSVVVVVVD

Mean predicted aligned error: 7.83 Å

Solvent-accessible surface area (backbone atoms only — not comparable to full-atom values): 4597 Å² total; per-residue (Å²): 132,85,79,78,81,41,72,53,59,56,74,76,71,70,88,79,55,83,66,90,58,80,76,70,86,65,58,32,30,32,56,50,39,16,54,57,44,35,57,64,59,71,68,44,86,83,60,82,81,69,50,74,67,53,50,54,51,53,12,45,54,52,19,49,51,54,51,57,57,56,68,73,78,117

Secondary structure (DSSP, 8-state):
-------SBSSPPPTTSS--S------BHHHHHHHHHHHHHHT-TT-TT--HHHHHHHHHHHHHHHHHHHTT--